Protein AF-M3ITR3-F1 (afdb_monomer_lite)

pLDDT: mean 82.78, std 12.12, range [47.22, 97.56]

Foldseek 3Di:
DAQEDEAQADDDDVPDACLVVVVVVLNHAEYHHHHYPPQECPSVLSNLNHQYYEHECHEDYDPVQSNLNHQEYHYAQYDDPLVLFPDQSRNQNHQYYAYHHDDDDAEEDAEGHYHLNHAYYHDADRYEYAEYDDHLNHQEYAAHNYEYHPPYEDPDRPNHPYYHHYNYDDPDHPPPDDDD

Secondary structure (DSSP, 8-state):
---EEEEEEEPPPTT--SHHHHTT-TT--EEEEEEE----GGGGGG-TT--EEEEES----TTGGG-TT-SEEEEESPPP-GGGGS-TTSSTT--EEEEE-SSSPPEEEEEE---TT--EEEEEEEEEEEEE---TT-SEEEEEEEEE-TT------TT--EEEEES-EES---S-----

Radius of gyration: 17.14 Å; chains: 1; bounding box: 38×38×47 Å

Structure (mmCIF, N/CA/C/O backbone):
data_AF-M3ITR3-F1
#
_entry.id   AF-M3ITR3-F1
#
loop_
_atom_site.group_PDB
_atom_site.id
_atom_site.type_symbol
_atom_site.label_atom_id
_atom_site.label_alt_id
_atom_site.label_comp_id
_atom_site.label_asym_id
_atom_site.label_entity_id
_atom_site.label_seq_id
_atom_site.pdbx_PDB_ins_code
_atom_site.Cartn_x
_atom_site.Cartn_y
_atom_site.Cartn_z
_atom_site.occupancy
_atom_site.B_iso_or_equiv
_atom_site.auth_seq_id
_atom_site.auth_comp_id
_atom_site.auth_asym_id
_atom_site.auth_atom_id
_atom_site.pdbx_PDB_model_num
ATOM 1 N N . MET A 1 1 ? -20.583 -5.677 18.466 1.00 58.22 1 MET A N 1
ATOM 2 C CA . MET A 1 1 ? -19.139 -5.725 18.162 1.00 58.22 1 MET A CA 1
ATOM 3 C C . MET A 1 1 ? -18.971 -5.015 16.831 1.00 58.22 1 MET A C 1
ATOM 5 O O . MET A 1 1 ? -19.682 -5.375 15.904 1.00 58.22 1 MET A O 1
ATOM 9 N N . PHE A 1 2 ? -18.190 -3.937 16.773 1.00 61.31 2 PHE A N 1
ATOM 10 C CA . PHE A 1 2 ? -18.030 -3.150 15.546 1.00 61.31 2 PHE A CA 1
ATOM 11 C C . PHE A 1 2 ? -16.835 -3.698 14.767 1.00 61.31 2 PHE A C 1
ATOM 13 O O . PHE A 1 2 ? -15.700 -3.531 15.196 1.00 61.31 2 PHE A O 1
ATOM 20 N N . GLU A 1 3 ? -17.096 -4.399 13.665 1.00 79.31 3 GLU A N 1
ATOM 21 C CA . GLU A 1 3 ? -16.042 -4.926 12.782 1.00 79.31 3 GLU A CA 1
ATOM 22 C C . GLU A 1 3 ? -15.598 -3.893 11.740 1.00 79.31 3 GLU A C 1
ATOM 24 O O . GLU A 1 3 ? -14.450 -3.918 11.297 1.00 79.31 3 GLU A O 1
ATOM 29 N N . ASN A 1 4 ? -16.490 -2.962 11.392 1.00 85.31 4 ASN A N 1
ATOM 30 C CA . ASN A 1 4 ? -16.275 -1.928 10.388 1.00 85.31 4 ASN A CA 1
ATOM 31 C C . ASN A 1 4 ? -16.592 -0.552 10.980 1.00 85.31 4 ASN A C 1
ATOM 33 O O . ASN A 1 4 ? -17.577 -0.404 11.709 1.00 85.31 4 ASN A O 1
ATOM 37 N N . PHE A 1 5 ? -15.791 0.445 10.622 1.00 83.31 5 PHE A N 1
ATOM 38 C CA . PHE A 1 5 ? -16.006 1.840 10.980 1.00 83.31 5 PHE A CA 1
ATOM 39 C C . PHE A 1 5 ? -15.686 2.720 9.776 1.00 83.31 5 PHE A C 1
ATOM 41 O O . PHE A 1 5 ? -14.613 2.611 9.181 1.00 83.31 5 PHE A O 1
ATOM 48 N N . GLU A 1 6 ? -16.642 3.569 9.415 1.00 84.88 6 GLU A N 1
ATOM 49 C CA . GLU A 1 6 ? -16.550 4.482 8.284 1.00 84.88 6 GLU A CA 1
ATOM 50 C C . GLU A 1 6 ? -16.633 5.922 8.785 1.00 84.88 6 GLU A C 1
ATOM 52 O O . GLU A 1 6 ? -17.530 6.288 9.546 1.00 84.88 6 GLU A O 1
ATOM 57 N N . VAL A 1 7 ? -15.672 6.726 8.348 1.00 77.69 7 VAL A N 1
ATOM 58 C CA . VAL A 1 7 ? -15.507 8.135 8.676 1.00 77.69 7 VAL A CA 1
ATOM 59 C C . VAL A 1 7 ? -15.528 8.905 7.356 1.00 77.69 7 VAL A C 1
ATOM 61 O O . VAL A 1 7 ? -14.484 9.045 6.713 1.00 77.69 7 VAL A O 1
ATOM 64 N N . PRO A 1 8 ? -16.711 9.365 6.910 1.00 65.56 8 PRO A N 1
ATOM 65 C CA . PRO A 1 8 ? -16.860 9.916 5.571 1.00 65.56 8 PRO A CA 1
ATOM 66 C C . PRO A 1 8 ? -16.120 11.249 5.421 1.00 65.56 8 PRO A C 1
ATOM 68 O O . PRO A 1 8 ? -15.306 11.391 4.513 1.00 65.56 8 PRO A O 1
ATOM 71 N N . ILE A 1 9 ? -16.365 12.200 6.331 1.00 66.06 9 ILE A N 1
ATOM 72 C CA . ILE A 1 9 ? -15.731 13.524 6.368 1.00 66.06 9 ILE A CA 1
ATOM 73 C C . ILE A 1 9 ? -15.632 13.953 7.835 1.00 66.06 9 ILE A C 1
ATOM 75 O O . ILE A 1 9 ? -16.656 14.097 8.506 1.00 66.06 9 ILE A O 1
ATOM 79 N N . VAL A 1 10 ? -14.416 14.166 8.342 1.00 61.81 10 VAL A N 1
ATOM 80 C CA . VAL A 1 10 ? -14.192 14.788 9.658 1.00 61.81 10 VAL A CA 1
ATOM 81 C C . VAL A 1 10 ? -13.140 15.873 9.495 1.00 61.81 10 VAL A C 1
ATOM 83 O O . VAL A 1 10 ? -11.989 15.592 9.154 1.00 61.81 10 VAL A O 1
ATOM 86 N N . TYR A 1 11 ? -13.559 17.113 9.740 1.00 65.00 11 TYR A N 1
ATOM 87 C CA . TYR A 1 11 ? -12.671 18.263 9.841 1.00 65.00 11 TYR A CA 1
ATOM 88 C C . TYR A 1 11 ? -12.190 18.365 11.283 1.00 65.00 11 TYR A C 1
ATOM 90 O O . TYR A 1 11 ? -12.989 18.547 12.201 1.00 65.00 11 TYR A O 1
ATOM 98 N N . TYR A 1 12 ? -10.888 18.203 11.475 1.00 64.69 12 TYR A N 1
ATOM 99 C CA . TYR A 1 12 ? -10.261 18.314 12.784 1.00 64.69 12 TYR A CA 1
ATOM 100 C C . TYR A 1 12 ? -9.982 19.784 13.062 1.00 64.69 12 TYR A C 1
ATOM 102 O O . TYR A 1 12 ? -9.283 20.442 12.293 1.00 64.69 12 TYR A O 1
ATOM 110 N N . GLU A 1 13 ? -10.510 20.291 14.169 1.00 66.00 13 GLU A N 1
ATOM 111 C CA . GLU A 1 13 ? -9.984 21.509 14.778 1.00 66.00 13 GLU A CA 1
ATOM 112 C C . GLU A 1 13 ? -8.630 21.197 15.438 1.00 66.00 13 GLU A C 1
ATOM 114 O O . GLU A 1 13 ? -8.350 20.042 15.786 1.00 66.00 13 GLU A O 1
ATOM 119 N N . GLU A 1 14 ? -7.780 22.212 15.628 1.00 63.06 14 GLU A N 1
ATOM 120 C CA . GLU A 1 14 ? -6.563 22.053 16.430 1.00 63.06 14 GLU A CA 1
ATOM 121 C C . GLU A 1 14 ? -6.940 21.435 17.792 1.00 63.06 14 GLU A C 1
ATOM 123 O O . GLU A 1 14 ? -7.739 22.002 18.538 1.00 63.06 14 GLU A O 1
ATOM 128 N N . ASN A 1 15 ? -6.351 20.274 18.113 1.00 68.12 15 ASN A N 1
ATOM 129 C CA . ASN A 1 15 ? -6.548 19.459 19.329 1.00 68.12 15 ASN A CA 1
ATOM 130 C C . ASN A 1 15 ? -7.705 18.438 19.341 1.00 68.12 15 ASN A C 1
ATOM 132 O O . ASN A 1 15 ? -7.905 17.783 20.367 1.00 68.12 15 ASN A O 1
ATOM 136 N N . PHE A 1 16 ? -8.442 18.233 18.246 1.00 73.06 16 PHE A N 1
ATOM 137 C CA . PHE A 1 16 ? -9.386 17.110 18.169 1.00 73.06 16 PHE A CA 1
ATOM 138 C C . PHE A 1 16 ? -8.639 15.774 17.963 1.00 73.06 16 PHE A C 1
ATOM 140 O O . PHE A 1 16 ? -7.694 15.705 17.182 1.00 73.06 16 PHE A O 1
ATOM 147 N N . THR A 1 17 ? -9.059 14.709 18.656 1.00 77.81 17 THR A N 1
ATOM 148 C CA . THR A 1 17 ? -8.502 13.346 18.531 1.00 77.81 17 THR A CA 1
ATOM 149 C C . THR A 1 17 ? -9.627 12.316 18.464 1.00 77.81 17 THR A C 1
ATOM 151 O O . THR A 1 17 ? -10.637 12.437 19.164 1.00 77.81 17 THR A O 1
ATOM 154 N N . LEU A 1 18 ? -9.454 11.281 17.639 1.00 79.88 18 LEU A N 1
ATOM 155 C CA . LEU A 1 18 ? -10.359 10.125 17.604 1.00 79.88 18 LEU A CA 1
ATOM 156 C C . LEU A 1 18 ? -9.945 8.995 18.545 1.00 79.88 18 LEU A C 1
ATOM 158 O O . LEU A 1 18 ? -10.682 8.016 18.669 1.00 79.88 18 LEU A O 1
ATOM 162 N N . GLU A 1 19 ? -8.819 9.114 19.245 1.00 84.62 19 GLU A N 1
ATOM 163 C CA . GLU A 1 19 ? -8.341 8.073 20.157 1.00 84.62 19 GLU A CA 1
ATOM 164 C C . GLU A 1 19 ? -9.430 7.612 21.160 1.00 84.62 19 GLU A C 1
ATOM 166 O O . GLU A 1 19 ? -9.638 6.401 21.294 1.00 84.62 19 GLU A O 1
ATOM 171 N N . PRO A 1 20 ? -10.223 8.502 21.807 1.00 85.69 20 PRO A N 1
ATOM 172 C CA . PRO A 1 20 ? -11.290 8.075 22.718 1.00 85.69 20 PRO A CA 1
ATOM 173 C C . PRO A 1 20 ? -12.420 7.293 22.034 1.00 85.69 20 PRO A C 1
ATOM 175 O O . PRO A 1 20 ? -13.070 6.464 22.675 1.00 85.69 20 PRO A O 1
ATOM 178 N N . VAL A 1 21 ? -12.670 7.547 20.746 1.00 84.19 21 VAL A N 1
ATOM 179 C CA . VAL A 1 21 ? -13.647 6.801 19.939 1.00 84.19 21 VAL A CA 1
ATOM 180 C C . VAL A 1 21 ? -13.097 5.409 19.641 1.00 84.19 21 VAL A C 1
ATOM 182 O O . VAL A 1 21 ? -13.773 4.410 19.884 1.00 84.19 21 VAL A O 1
ATOM 185 N N . PHE A 1 22 ? -11.840 5.320 19.209 1.00 86.50 22 PHE A N 1
ATOM 186 C CA . PHE A 1 22 ? -11.193 4.048 18.890 1.00 86.50 22 PHE A CA 1
ATOM 187 C C . PHE A 1 22 ? -10.997 3.143 20.106 1.00 86.50 22 PHE A C 1
ATOM 189 O O . PHE A 1 22 ? -11.164 1.928 19.998 1.00 86.50 22 PHE A O 1
ATOM 196 N N . ARG A 1 23 ? -10.770 3.708 21.299 1.00 88.06 23 ARG A N 1
ATOM 197 C CA . ARG A 1 23 ? -10.736 2.940 22.559 1.00 88.06 23 ARG A CA 1
ATOM 198 C C . ARG A 1 23 ? -12.046 2.209 22.866 1.00 88.06 23 ARG A C 1
ATOM 200 O O . ARG A 1 23 ? -12.026 1.206 23.575 1.00 88.06 23 ARG A O 1
ATOM 207 N N . GLN A 1 24 ? -13.174 2.675 22.330 1.00 88.81 24 GLN A N 1
ATOM 208 C CA . GLN A 1 24 ? -14.476 2.016 22.477 1.00 88.81 24 GLN A CA 1
ATOM 209 C C . GLN A 1 24 ? -14.705 0.913 21.428 1.00 88.81 24 GLN A C 1
ATOM 211 O O . GLN A 1 24 ? -15.673 0.158 21.526 1.00 88.81 24 GLN A O 1
ATOM 216 N N . MET A 1 25 ? -13.809 0.784 20.443 1.00 89.50 25 MET A N 1
ATOM 217 C CA . MET A 1 25 ? -13.877 -0.195 19.353 1.00 89.50 25 MET A CA 1
ATOM 218 C C . MET A 1 25 ? -12.586 -1.034 19.261 1.00 89.50 25 MET A C 1
ATOM 220 O O . MET A 1 25 ? -11.989 -1.129 18.190 1.00 89.50 25 MET A O 1
ATOM 224 N N . PRO A 1 26 ? -12.146 -1.701 20.347 1.00 86.88 26 PRO A N 1
ATOM 225 C CA . PRO A 1 26 ? -10.856 -2.405 20.383 1.00 86.88 26 PRO A CA 1
ATOM 226 C C . PRO A 1 26 ? -10.763 -3.606 19.426 1.00 86.88 26 PRO A C 1
ATOM 228 O O . PRO A 1 26 ? -9.678 -4.129 19.197 1.00 86.88 26 PRO A O 1
ATOM 231 N N . TYR A 1 27 ? -11.893 -4.054 18.873 1.00 90.00 27 TYR A N 1
ATOM 232 C CA . TYR A 1 27 ? -11.985 -5.169 17.925 1.00 90.00 27 TYR A CA 1
ATOM 233 C C . TYR A 1 27 ? -12.221 -4.718 16.480 1.00 90.00 27 TYR A C 1
ATOM 235 O O . TYR A 1 27 ? -12.635 -5.526 15.650 1.00 90.00 27 TYR A O 1
ATOM 243 N N . LEU A 1 28 ? -12.007 -3.434 16.182 1.00 92.19 28 LEU A N 1
ATOM 244 C CA . LEU A 1 28 ? -12.197 -2.902 14.842 1.00 92.19 28 LEU A CA 1
ATOM 245 C C . LEU A 1 28 ? -11.224 -3.564 13.857 1.00 92.19 28 LEU A C 1
ATOM 247 O O . LEU A 1 28 ? -10.013 -3.536 14.062 1.00 92.19 28 LEU A O 1
ATOM 251 N N . GLN A 1 29 ? -11.762 -4.137 12.780 1.00 94.38 29 GLN A N 1
ATOM 252 C CA . GLN A 1 29 ? -10.974 -4.833 11.759 1.00 94.38 29 GLN A CA 1
ATOM 253 C C . GLN A 1 29 ? -10.869 -4.047 10.457 1.00 94.38 29 GLN A C 1
ATOM 255 O O . GLN A 1 29 ? -9.899 -4.235 9.720 1.00 94.38 29 GLN A O 1
ATOM 260 N N . LYS A 1 30 ? -11.855 -3.193 10.159 1.00 94.56 30 LYS A N 1
ATOM 261 C CA . LYS A 1 30 ? -11.889 -2.390 8.936 1.00 94.56 30 LYS A CA 1
ATOM 262 C C . LYS A 1 30 ? -12.134 -0.924 9.242 1.00 94.56 30 LYS A C 1
ATOM 264 O O . LYS A 1 30 ? -13.138 -0.583 9.866 1.00 94.56 30 LYS A O 1
ATOM 269 N N . LEU A 1 31 ? -11.247 -0.075 8.740 1.00 91.38 31 LEU A N 1
ATOM 270 C CA . LEU A 1 31 ? -11.361 1.375 8.835 1.00 91.38 31 LEU A CA 1
ATOM 271 C C . LEU A 1 31 ? -11.450 1.986 7.437 1.00 91.38 31 LEU A C 1
ATOM 273 O O . LEU A 1 31 ? -10.594 1.737 6.594 1.00 91.38 31 LEU A O 1
ATOM 277 N N . LEU A 1 32 ? -12.473 2.800 7.204 1.00 91.00 32 LEU A N 1
ATOM 278 C CA . LEU A 1 32 ? -12.637 3.587 5.987 1.00 91.00 32 LEU A CA 1
ATOM 279 C C . LEU A 1 32 ? -12.649 5.072 6.356 1.00 91.00 32 LEU A C 1
ATOM 281 O O . LEU A 1 32 ? -13.585 5.529 6.999 1.00 91.00 32 LEU A O 1
ATOM 285 N N . ALA A 1 33 ? -11.620 5.816 5.963 1.00 87.00 33 ALA A N 1
ATOM 286 C CA . ALA A 1 33 ? -11.468 7.246 6.227 1.00 87.00 33 ALA A CA 1
ATOM 287 C C . ALA A 1 33 ? -11.282 8.002 4.900 1.00 87.00 33 ALA A C 1
ATOM 289 O O . ALA A 1 33 ? -10.162 8.152 4.410 1.00 87.00 33 ALA A O 1
ATOM 290 N N . THR A 1 34 ? -12.389 8.420 4.273 1.00 78.75 34 THR A N 1
ATOM 291 C CA . THR A 1 34 ? -12.406 8.872 2.865 1.00 78.75 34 THR A CA 1
ATOM 292 C C . THR A 1 34 ? -12.021 10.327 2.644 1.00 78.75 34 THR A C 1
ATOM 294 O O . THR A 1 34 ? -11.446 10.652 1.606 1.00 78.75 34 THR A O 1
ATOM 297 N N . GLU A 1 35 ? -12.284 11.196 3.618 1.00 68.88 35 GLU A N 1
ATOM 298 C CA . GLU A 1 35 ? -11.953 12.625 3.564 1.00 68.88 35 GLU A CA 1
ATOM 299 C C . GLU A 1 35 ? -11.656 13.155 4.970 1.00 68.88 35 GLU A C 1
ATOM 301 O O . GLU A 1 35 ? -12.336 14.025 5.516 1.00 68.88 35 GLU A O 1
ATOM 306 N N . THR A 1 36 ? -10.641 12.584 5.607 1.00 64.81 36 THR A N 1
ATOM 307 C CA . THR A 1 36 ? -10.263 12.988 6.958 1.00 64.81 36 THR A CA 1
ATOM 308 C C . THR A 1 36 ? -9.057 13.904 6.915 1.00 64.81 36 THR A C 1
ATOM 310 O O . THR A 1 36 ? -8.027 13.535 6.360 1.00 64.81 36 THR A O 1
ATOM 313 N N . THR A 1 37 ? -9.127 15.064 7.567 1.00 62.66 37 THR A N 1
ATOM 314 C CA . THR A 1 37 ? -7.927 15.872 7.836 1.00 62.66 37 THR A CA 1
ATOM 315 C C . THR A 1 37 ? -7.191 15.351 9.068 1.00 62.66 37 THR A C 1
ATOM 317 O O . THR A 1 37 ? -6.707 16.162 9.849 1.00 62.66 37 THR A O 1
ATOM 320 N N . ILE A 1 38 ? -7.155 14.029 9.292 1.00 64.94 38 ILE A N 1
ATOM 321 C CA . ILE A 1 38 ? -6.336 13.435 10.355 1.00 64.94 38 ILE A CA 1
ATOM 322 C C . ILE A 1 38 ? -4.893 13.767 9.981 1.00 64.94 38 ILE A C 1
ATOM 324 O O . ILE A 1 38 ? -4.373 13.191 9.022 1.00 64.94 38 ILE A O 1
ATOM 328 N N . PRO A 1 39 ? -4.238 14.708 10.679 1.00 58.88 39 PRO A N 1
ATOM 329 C CA . PRO A 1 39 ? -2.908 15.118 10.264 1.00 58.88 39 PRO A CA 1
ATOM 330 C C . PRO A 1 39 ? -1.896 14.000 10.538 1.00 58.88 39 PRO A C 1
ATOM 332 O O . PRO A 1 39 ? -0.866 13.945 9.872 1.00 58.88 39 PRO A O 1
ATOM 335 N N . ASN A 1 40 ? -2.201 13.109 11.495 1.00 65.94 40 ASN A N 1
ATOM 336 C CA . ASN A 1 40 ? -1.292 12.098 12.016 1.00 65.94 40 ASN A CA 1
ATOM 337 C C . ASN A 1 40 ? -2.039 10.826 12.463 1.00 65.94 40 ASN A C 1
ATOM 339 O O . ASN A 1 40 ? -3.032 10.892 13.187 1.00 65.94 40 ASN A O 1
ATOM 343 N N . LEU A 1 41 ? -1.503 9.663 12.089 1.00 70.25 41 LEU A N 1
ATOM 344 C CA . LEU A 1 41 ? -1.963 8.333 12.505 1.00 70.25 41 LEU A CA 1
ATOM 345 C C . LEU A 1 41 ? -1.793 7.987 13.989 1.00 70.25 41 LEU A C 1
ATOM 347 O O . LEU A 1 41 ? -2.187 6.892 14.394 1.00 70.25 41 LEU A O 1
ATOM 351 N N . LYS A 1 42 ? -1.236 8.876 14.812 1.00 75.25 42 LYS A N 1
ATOM 352 C CA . LYS A 1 42 ? -1.037 8.648 16.249 1.00 75.25 42 LYS A CA 1
ATOM 353 C C . LYS A 1 42 ? -2.292 8.128 16.965 1.00 75.25 42 LYS A C 1
ATOM 355 O O . LYS A 1 42 ? -2.191 7.200 17.762 1.00 75.25 42 LYS A O 1
ATOM 360 N N . ASP A 1 43 ? -3.468 8.648 16.619 1.00 74.88 43 ASP A N 1
ATOM 361 C CA . ASP A 1 43 ? -4.750 8.226 17.203 1.00 74.88 43 ASP A CA 1
ATOM 362 C C . ASP A 1 43 ? -5.123 6.768 16.885 1.00 74.88 43 ASP A C 1
ATOM 364 O O . ASP A 1 43 ? -5.890 6.145 17.622 1.00 74.88 43 ASP A O 1
ATOM 368 N N . LEU A 1 44 ? -4.598 6.212 15.787 1.00 77.94 44 LEU A N 1
ATOM 369 C CA . LEU A 1 44 ? -4.923 4.861 15.331 1.00 77.94 44 LEU A CA 1
ATOM 370 C C . LEU A 1 44 ? -4.108 3.776 16.049 1.00 77.94 44 LEU A C 1
ATOM 372 O O . LEU A 1 44 ? -4.464 2.606 15.938 1.00 77.94 44 LEU A O 1
ATOM 376 N N . GLN A 1 45 ? -3.068 4.130 16.819 1.00 81.06 45 GLN A N 1
ATOM 377 C CA . GLN A 1 45 ? -2.152 3.174 17.477 1.00 81.06 45 GLN A CA 1
ATOM 378 C C . GLN A 1 45 ? -2.867 2.138 18.364 1.00 81.06 45 GLN A C 1
ATOM 380 O O . GLN A 1 45 ? -2.355 1.053 18.625 1.00 81.06 45 GLN A O 1
ATOM 385 N N . VAL A 1 46 ? -4.082 2.445 18.822 1.00 83.19 46 VAL A N 1
ATOM 386 C CA . VAL A 1 46 ? -4.904 1.530 19.627 1.00 83.19 46 VAL A CA 1
ATOM 387 C C . VAL A 1 46 ? -5.587 0.421 18.805 1.00 83.19 46 VAL A C 1
ATOM 389 O O . VAL A 1 46 ? -6.108 -0.531 19.384 1.00 83.19 46 VAL A O 1
ATOM 392 N N . LEU A 1 47 ? -5.590 0.511 17.471 1.00 86.75 47 LEU A N 1
ATOM 393 C CA . LEU A 1 47 ? -6.324 -0.363 16.547 1.00 86.75 47 LEU A CA 1
ATOM 394 C C . LEU A 1 47 ? -5.465 -1.520 15.995 1.00 86.75 47 LEU A C 1
ATOM 396 O O . LEU A 1 47 ? -5.376 -1.746 14.790 1.00 86.75 47 LEU A O 1
ATOM 400 N N . ILE A 1 48 ? -4.839 -2.293 16.880 1.00 86.56 48 ILE A N 1
ATOM 401 C CA . ILE A 1 48 ? -3.870 -3.351 16.517 1.00 86.56 48 ILE A CA 1
ATOM 402 C C . ILE A 1 48 ? -4.460 -4.540 15.725 1.00 86.56 48 ILE A C 1
ATOM 404 O O . ILE A 1 48 ? -3.722 -5.349 15.162 1.00 86.56 48 ILE A O 1
ATOM 408 N N . LEU A 1 49 ? -5.790 -4.671 15.690 1.00 91.88 49 LEU A N 1
ATOM 409 C CA . LEU A 1 49 ? -6.507 -5.743 14.988 1.00 91.88 49 LEU A CA 1
ATOM 410 C C . LEU A 1 49 ? -6.963 -5.349 13.576 1.00 91.88 49 LEU A C 1
ATOM 412 O O . LEU A 1 49 ? -7.661 -6.132 12.927 1.00 91.88 49 LEU A O 1
ATOM 416 N N . LEU A 1 50 ? -6.580 -4.162 13.090 1.00 92.94 50 LEU A N 1
ATOM 417 C CA . LEU A 1 50 ? -6.900 -3.748 11.729 1.00 92.94 50 LEU A CA 1
ATOM 418 C C . LEU A 1 50 ? -6.332 -4.743 10.722 1.00 92.94 50 LEU A C 1
ATOM 420 O O . LEU A 1 50 ? -5.131 -4.997 10.664 1.00 92.94 50 LEU A O 1
ATOM 424 N N . THR A 1 51 ? -7.232 -5.272 9.903 1.00 95.75 51 THR A N 1
ATOM 425 C CA . THR A 1 51 ? -6.888 -6.090 8.745 1.00 95.75 51 THR A CA 1
ATOM 426 C C . THR A 1 51 ? -6.988 -5.244 7.491 1.00 95.75 51 THR A C 1
ATOM 428 O O . THR A 1 51 ? -6.082 -5.268 6.671 1.00 95.75 51 THR A O 1
ATOM 431 N N . TRP A 1 52 ? -8.030 -4.424 7.360 1.00 95.88 52 TRP A N 1
ATOM 432 C CA . TRP A 1 52 ? -8.278 -3.597 6.186 1.00 95.88 52 TRP A CA 1
ATOM 433 C C . TRP A 1 52 ? -8.292 -2.114 6.546 1.00 95.88 52 TRP A C 1
ATOM 435 O O . TRP A 1 52 ? -8.938 -1.722 7.521 1.00 95.88 52 TRP A O 1
ATOM 445 N N . SER A 1 53 ? -7.657 -1.278 5.730 1.00 93.69 53 SER A N 1
ATOM 446 C CA . SER A 1 53 ? -7.754 0.170 5.895 1.00 93.69 53 SER A CA 1
ATOM 447 C C . SER A 1 53 ? -7.789 0.904 4.561 1.00 93.69 53 SER A C 1
ATOM 449 O O . SER A 1 53 ? -7.039 0.576 3.641 1.00 93.69 53 SER A O 1
ATOM 451 N N . PHE A 1 54 ? -8.640 1.921 4.484 1.00 93.25 54 PHE A N 1
ATOM 452 C CA . PHE A 1 54 ? -8.591 2.973 3.480 1.00 93.25 54 PHE A CA 1
ATOM 453 C C . PHE A 1 54 ? -8.395 4.298 4.197 1.00 93.25 54 PHE A C 1
ATOM 455 O O . PHE A 1 54 ? -9.199 4.659 5.060 1.00 93.25 54 PHE A O 1
ATOM 462 N N . LEU A 1 55 ? -7.353 5.027 3.819 1.00 90.62 55 LEU A N 1
ATOM 463 C CA . LEU A 1 55 ? -7.002 6.313 4.403 1.00 90.62 55 LEU A CA 1
ATOM 464 C C . LEU A 1 55 ? -6.845 7.351 3.303 1.00 90.62 55 LEU A C 1
ATOM 466 O O . LEU A 1 55 ? -6.267 7.067 2.254 1.00 90.62 55 LEU A O 1
ATOM 470 N N . SER A 1 56 ? -7.316 8.561 3.573 1.00 89.12 56 SER A N 1
ATOM 471 C CA . SER A 1 56 ? -7.247 9.674 2.639 1.00 89.12 56 SER A CA 1
ATOM 472 C C . SER A 1 56 ? -6.638 10.910 3.282 1.00 89.12 56 SER A C 1
ATOM 474 O O . SER A 1 56 ? -6.923 11.202 4.445 1.00 89.12 56 SER A O 1
ATOM 476 N N . ARG A 1 57 ? -5.828 11.649 2.514 1.00 85.31 57 ARG A N 1
ATOM 477 C CA . ARG A 1 57 ? -5.257 12.962 2.876 1.00 85.31 57 ARG A CA 1
ATOM 478 C C . ARG A 1 57 ? -4.346 12.968 4.110 1.00 85.31 57 ARG A C 1
ATOM 480 O O . ARG A 1 57 ? -4.017 14.041 4.613 1.00 85.31 57 ARG A O 1
ATOM 487 N N . ILE A 1 58 ? -3.870 11.804 4.551 1.00 84.75 58 ILE A N 1
ATOM 488 C CA . ILE A 1 58 ? -2.935 11.689 5.677 1.00 84.75 58 ILE A CA 1
ATOM 489 C C . ILE A 1 58 ? -1.589 12.305 5.296 1.00 84.75 58 ILE A C 1
ATOM 491 O O . ILE A 1 58 ? -1.038 12.010 4.236 1.00 84.75 58 ILE A O 1
ATOM 495 N N . THR A 1 59 ? -1.067 13.188 6.144 1.00 83.69 59 THR A N 1
ATOM 496 C CA . THR A 1 59 ? 0.182 13.920 5.886 1.00 83.69 59 THR A CA 1
ATOM 497 C C . THR A 1 59 ? 1.394 13.360 6.606 1.00 83.69 59 THR A C 1
ATOM 499 O O . THR A 1 59 ? 2.480 13.786 6.253 1.00 83.69 59 THR A O 1
ATOM 502 N N . THR A 1 60 ? 1.217 12.491 7.607 1.00 80.88 60 THR A N 1
ATOM 503 C CA . THR A 1 60 ? 2.310 11.817 8.318 1.00 80.88 60 THR A CA 1
ATOM 504 C C . THR A 1 60 ? 1.891 10.422 8.790 1.00 80.88 60 THR A C 1
ATOM 506 O O . THR A 1 60 ? 0.746 10.190 9.195 1.00 80.88 60 THR A O 1
ATOM 509 N N . PHE A 1 61 ? 2.837 9.483 8.766 1.00 82.12 61 PHE A N 1
ATOM 510 C CA . PHE A 1 61 ? 2.628 8.080 9.132 1.00 82.12 61 PHE A CA 1
ATOM 511 C C . PHE A 1 61 ? 3.469 7.686 10.351 1.00 82.12 61 PHE A C 1
ATOM 513 O O . PHE A 1 61 ? 4.467 6.984 10.230 1.00 82.12 61 PHE A O 1
ATOM 520 N N . GLU A 1 62 ? 3.058 8.087 11.555 1.00 81.50 62 GLU A N 1
ATOM 521 C CA . GLU A 1 62 ? 3.714 7.589 12.770 1.00 81.50 62 GLU A CA 1
ATOM 522 C C . GLU A 1 62 ? 3.336 6.128 13.047 1.00 81.50 62 GLU A C 1
ATOM 524 O O . GLU A 1 62 ? 2.163 5.796 13.237 1.00 81.50 62 GLU A O 1
ATOM 529 N N . ASN A 1 63 ? 4.346 5.256 13.127 1.00 82.56 63 ASN A N 1
ATOM 530 C CA . ASN A 1 63 ? 4.207 3.844 13.498 1.00 82.56 63 ASN A CA 1
ATOM 531 C C . ASN A 1 63 ? 3.235 3.047 12.607 1.00 82.56 63 ASN A C 1
ATOM 533 O O . ASN A 1 63 ? 2.578 2.124 13.086 1.00 82.56 63 ASN A O 1
ATOM 537 N N . LEU A 1 64 ? 3.116 3.360 11.311 1.00 89.00 64 LEU A N 1
ATOM 538 C CA . LEU A 1 64 ? 2.255 2.583 10.402 1.00 89.00 64 LEU A CA 1
ATOM 539 C C . LEU A 1 64 ? 2.635 1.086 10.394 1.00 89.00 64 LEU A C 1
ATOM 541 O O . LEU A 1 64 ? 1.767 0.224 10.296 1.00 89.00 64 LEU A O 1
ATOM 545 N N . THR A 1 65 ? 3.916 0.767 10.570 1.00 89.38 65 THR A N 1
ATOM 546 C CA . THR A 1 65 ? 4.442 -0.606 10.572 1.00 89.38 65 THR A CA 1
ATOM 547 C C . THR A 1 65 ? 3.940 -1.477 11.732 1.00 89.38 65 THR A C 1
ATOM 549 O O . THR A 1 65 ? 4.076 -2.695 11.663 1.00 89.38 65 THR A O 1
ATOM 552 N N . GLN A 1 66 ? 3.303 -0.897 12.760 1.00 89.38 66 GLN A N 1
ATOM 553 C CA . GLN A 1 66 ? 2.748 -1.642 13.900 1.00 89.38 66 GLN A CA 1
ATOM 554 C C . GLN A 1 66 ? 1.572 -2.561 13.522 1.00 89.38 66 GLN A C 1
ATOM 556 O O . GLN A 1 66 ? 1.242 -3.486 14.263 1.00 89.38 66 GLN A O 1
ATOM 561 N N . TYR A 1 67 ? 0.889 -2.292 12.402 1.00 91.38 67 TYR A N 1
ATOM 562 C CA . TYR A 1 67 ? -0.310 -3.035 12.015 1.00 91.38 67 TYR A CA 1
ATOM 563 C C . TYR A 1 67 ? 0.051 -4.313 11.253 1.00 91.38 67 TYR A C 1
ATOM 565 O O . TYR A 1 67 ? -0.217 -4.461 10.060 1.00 91.38 67 TYR A O 1
ATOM 573 N N . GLU A 1 68 ? 0.651 -5.269 11.955 1.00 92.44 68 GLU A N 1
ATOM 574 C CA . GLU A 1 68 ? 1.119 -6.532 11.370 1.00 92.44 68 GLU A CA 1
ATOM 575 C C . GLU A 1 68 ? -0.012 -7.387 10.771 1.00 92.44 68 GLU A C 1
ATOM 577 O O . GLU A 1 68 ? 0.218 -8.208 9.879 1.00 92.44 68 GLU A O 1
ATOM 582 N N . ASN A 1 69 ? -1.246 -7.184 11.243 1.00 93.94 69 ASN A N 1
ATOM 583 C CA . ASN A 1 69 ? -2.446 -7.868 10.762 1.00 93.94 69 ASN A CA 1
ATOM 584 C C . ASN A 1 69 ? -3.010 -7.276 9.463 1.00 93.94 69 ASN A C 1
ATOM 586 O O . ASN A 1 69 ? -3.929 -7.872 8.894 1.00 93.94 69 ASN A O 1
ATOM 590 N N . LEU A 1 70 ? -2.482 -6.140 8.978 1.00 94.69 70 LEU A N 1
ATOM 591 C CA . LEU A 1 70 ? -2.969 -5.538 7.742 1.00 94.69 70 LEU A CA 1
ATOM 592 C C . LEU A 1 70 ? -2.760 -6.491 6.572 1.00 94.69 70 LEU A C 1
ATOM 594 O O . LEU A 1 70 ? -1.642 -6.859 6.217 1.00 94.69 70 LEU A O 1
ATOM 598 N N . TRP A 1 71 ? -3.874 -6.843 5.947 1.00 96.56 71 TRP A N 1
ATOM 599 C CA . TRP A 1 71 ? -3.915 -7.628 4.727 1.00 96.56 71 TRP A CA 1
ATOM 600 C C . TRP A 1 71 ? -4.038 -6.715 3.492 1.00 96.56 71 TRP A C 1
ATOM 602 O O . TRP A 1 71 ? -3.597 -7.067 2.405 1.00 96.56 71 TRP A O 1
ATOM 612 N N . SER A 1 72 ? -4.585 -5.508 3.654 1.00 97.31 72 SER A N 1
ATOM 613 C CA . SER A 1 72 ? -4.968 -4.605 2.572 1.00 97.31 72 SER A CA 1
ATOM 614 C C . SER A 1 72 ? -4.955 -3.173 3.075 1.00 97.31 72 SER A C 1
ATOM 616 O O . SER A 1 72 ? -5.690 -2.837 4.008 1.00 97.31 72 SER A O 1
ATOM 618 N N . LEU A 1 73 ? -4.177 -2.334 2.403 1.00 96.25 73 LEU A N 1
ATOM 619 C CA . LEU A 1 73 ? -4.068 -0.912 2.699 1.00 96.25 73 LEU A CA 1
ATOM 620 C C . LEU A 1 73 ? -4.258 -0.102 1.413 1.00 96.25 73 LEU A C 1
ATOM 622 O O . LEU A 1 73 ? -3.524 -0.293 0.445 1.00 96.25 73 LEU A O 1
ATOM 626 N N . LEU A 1 74 ? -5.258 0.780 1.419 1.00 96.50 74 LEU A N 1
ATOM 627 C CA . LEU A 1 74 ? -5.493 1.791 0.391 1.00 96.50 74 LEU A CA 1
ATOM 628 C C . LEU A 1 74 ? -5.133 3.167 0.950 1.00 96.50 74 LEU A C 1
ATOM 630 O O . LEU A 1 74 ? -5.654 3.571 1.990 1.00 96.50 74 LEU A O 1
ATOM 634 N N . LEU A 1 75 ? -4.288 3.898 0.234 1.00 94.75 75 LEU A N 1
ATOM 635 C CA . LEU A 1 75 ? -3.909 5.270 0.547 1.00 94.75 75 LEU A CA 1
ATOM 636 C C . LEU A 1 75 ? -4.302 6.185 -0.618 1.00 94.75 75 LEU A C 1
ATOM 638 O O . LEU A 1 75 ? -3.858 5.964 -1.742 1.00 94.75 75 LEU A O 1
ATOM 642 N N . SER A 1 76 ? -5.112 7.208 -0.347 1.00 93.25 76 SER A N 1
ATOM 643 C CA . SER A 1 76 ? -5.576 8.188 -1.33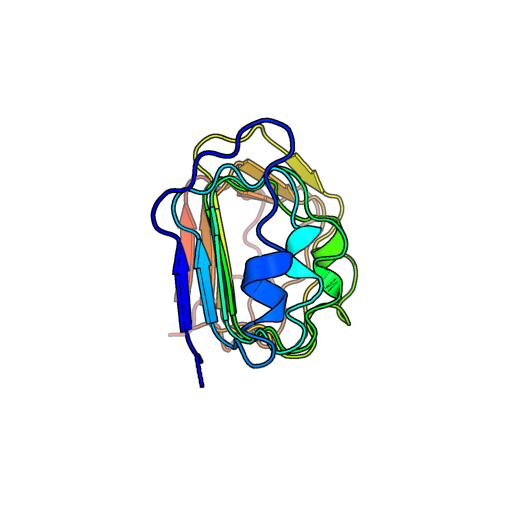7 1.00 93.25 76 SER A CA 1
ATOM 644 C C . SER A 1 76 ? -5.117 9.601 -0.969 1.00 93.25 76 SER A C 1
ATOM 646 O O . SER A 1 76 ? -5.425 10.089 0.110 1.00 93.25 76 SER A O 1
ATOM 648 N N . ASP A 1 77 ? -4.387 10.293 -1.841 1.00 91.31 77 ASP A N 1
ATOM 649 C CA . ASP A 1 77 ? -3.837 11.640 -1.599 1.00 91.31 77 ASP A CA 1
ATOM 650 C C . ASP A 1 77 ? -3.053 11.767 -0.267 1.00 91.31 77 ASP A C 1
ATOM 652 O O . ASP A 1 77 ? -2.941 12.843 0.342 1.00 91.31 77 ASP A O 1
ATOM 656 N N . CYS A 1 78 ? -2.510 10.651 0.215 1.00 90.12 78 CYS A N 1
ATOM 657 C CA . CYS A 1 78 ? -1.668 10.581 1.403 1.00 90.12 78 CYS A CA 1
ATOM 658 C C . CYS A 1 78 ? -0.211 10.903 1.055 1.00 90.12 78 CYS A C 1
ATOM 660 O O . CYS A 1 78 ? 0.194 10.809 -0.099 1.00 90.12 78 CYS A O 1
ATOM 662 N N . GLU A 1 79 ? 0.601 11.238 2.055 1.00 90.88 79 GLU A N 1
ATOM 663 C CA . GLU A 1 79 ? 2.049 11.067 1.924 1.00 90.88 79 GLU A CA 1
ATOM 664 C C . GLU A 1 79 ? 2.370 9.589 1.627 1.00 90.88 79 GLU A C 1
ATOM 666 O O . GLU A 1 79 ? 1.700 8.681 2.122 1.00 90.88 79 GLU A O 1
ATOM 671 N N . PHE A 1 80 ? 3.369 9.320 0.789 1.00 93.19 80 PHE A N 1
ATOM 672 C CA . PHE A 1 80 ? 3.804 7.947 0.554 1.00 93.19 80 PHE A CA 1
ATOM 673 C C . PHE A 1 80 ? 4.694 7.480 1.720 1.00 93.19 80 PHE A C 1
ATOM 675 O O . PHE A 1 80 ? 5.721 8.112 1.980 1.00 93.19 80 PHE A O 1
ATOM 682 N N . PRO A 1 81 ? 4.369 6.375 2.415 1.00 92.00 81 PRO A N 1
ATOM 683 C CA . PRO A 1 81 ? 5.104 5.947 3.603 1.00 92.00 81 PRO A CA 1
ATOM 684 C C . PRO A 1 81 ? 6.377 5.176 3.219 1.00 92.00 81 PRO A C 1
ATOM 686 O O . PRO A 1 81 ? 6.438 3.958 3.378 1.00 92.00 81 PRO A O 1
ATOM 689 N N . VAL A 1 82 ? 7.395 5.879 2.705 1.00 90.94 82 VAL A N 1
ATOM 690 C CA . VAL A 1 82 ? 8.656 5.286 2.205 1.00 90.94 82 VAL A CA 1
ATOM 691 C C . VAL A 1 82 ? 9.254 4.294 3.207 1.00 90.94 82 VAL A C 1
ATOM 693 O O . VAL A 1 82 ? 9.615 3.182 2.834 1.00 90.94 82 VAL A O 1
ATOM 696 N N . GLU A 1 83 ? 9.303 4.669 4.483 1.00 89.38 83 GLU A N 1
ATOM 697 C CA . GLU A 1 83 ? 9.890 3.884 5.578 1.00 89.38 83 GLU A CA 1
ATOM 698 C C . GLU A 1 83 ? 9.226 2.509 5.749 1.00 89.38 83 GLU A C 1
ATOM 700 O O . GLU A 1 83 ? 9.895 1.521 6.048 1.00 89.38 83 GLU A O 1
ATOM 705 N N . ALA A 1 84 ? 7.918 2.411 5.493 1.00 90.94 84 ALA A N 1
ATOM 706 C CA . ALA A 1 84 ? 7.175 1.157 5.603 1.00 90.94 84 ALA A CA 1
ATOM 707 C C . ALA A 1 84 ? 7.491 0.166 4.466 1.00 90.94 84 ALA A C 1
ATOM 709 O O . ALA A 1 84 ? 7.095 -0.997 4.527 1.00 90.94 84 ALA A O 1
ATOM 710 N N . PHE A 1 85 ? 8.212 0.621 3.440 1.00 90.69 85 PHE A N 1
ATOM 711 C CA . PHE A 1 85 ? 8.622 -0.165 2.282 1.00 90.69 85 PHE A CA 1
ATOM 712 C C . PHE A 1 85 ? 10.147 -0.265 2.157 1.00 90.69 85 PHE A C 1
ATOM 714 O O . PHE A 1 85 ? 10.676 -0.407 1.060 1.00 90.69 85 PHE A O 1
ATOM 721 N N . GLN A 1 86 ? 10.869 -0.199 3.278 1.00 88.38 86 GLN A N 1
ATOM 722 C CA . GLN A 1 86 ? 12.320 -0.424 3.325 1.00 88.38 86 GLN A CA 1
ATOM 723 C C . GLN A 1 86 ? 12.709 -1.785 3.924 1.00 88.38 86 GLN A C 1
ATOM 725 O O . GLN A 1 86 ? 13.869 -2.182 3.840 1.00 88.38 86 GLN A O 1
ATOM 730 N N . ASP A 1 87 ? 11.756 -2.519 4.508 1.00 89.19 87 ASP A N 1
ATOM 731 C CA . ASP A 1 87 ? 11.975 -3.833 5.119 1.00 89.19 87 ASP A CA 1
ATOM 732 C C . ASP A 1 87 ? 10.865 -4.816 4.711 1.00 89.19 87 ASP A C 1
ATOM 734 O O . ASP A 1 87 ? 9.680 -4.563 4.934 1.00 89.19 87 ASP A O 1
ATOM 738 N N . ALA A 1 88 ? 11.253 -5.971 4.157 1.00 88.38 88 ALA A N 1
ATOM 739 C CA . ALA A 1 88 ? 10.349 -7.053 3.750 1.00 88.38 88 ALA A CA 1
ATOM 740 C C . ALA A 1 88 ? 9.582 -7.701 4.916 1.00 88.38 88 ALA A C 1
ATOM 742 O O . ALA A 1 88 ? 8.616 -8.430 4.679 1.00 88.38 88 ALA A O 1
ATOM 743 N N . SER A 1 89 ? 10.030 -7.498 6.157 1.00 90.94 89 SER A N 1
ATOM 744 C CA . SER A 1 89 ? 9.327 -7.949 7.358 1.00 90.94 89 SER A CA 1
ATOM 745 C C . SER A 1 89 ? 8.120 -7.069 7.699 1.00 90.94 89 SER A C 1
ATOM 747 O O . SER A 1 89 ? 7.211 -7.523 8.396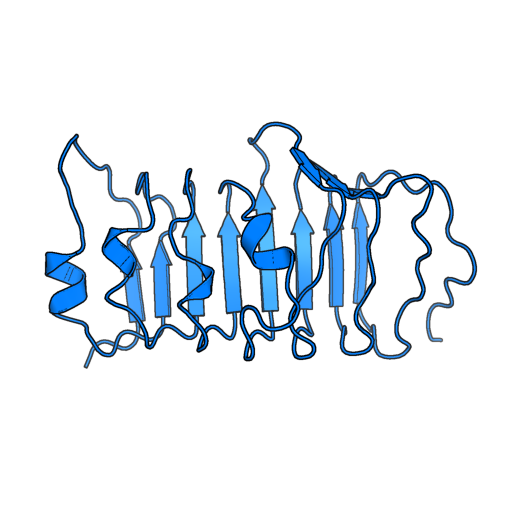 1.00 90.94 89 SER A O 1
ATOM 749 N N . THR A 1 90 ? 8.066 -5.850 7.150 1.00 90.81 90 THR A N 1
ATOM 750 C CA . THR A 1 90 ? 6.957 -4.918 7.354 1.00 90.81 90 THR A CA 1
ATOM 751 C C . THR A 1 90 ? 5.683 -5.435 6.684 1.00 90.81 90 THR A C 1
ATOM 753 O O . THR A 1 90 ? 5.697 -5.891 5.539 1.00 90.81 90 THR A O 1
ATOM 756 N N . PHE A 1 91 ? 4.565 -5.357 7.414 1.00 93.12 91 PHE A N 1
ATOM 757 C CA . PHE A 1 91 ? 3.256 -5.900 7.031 1.00 93.12 91 PHE A CA 1
ATOM 758 C C . PHE A 1 91 ? 3.312 -7.372 6.589 1.00 93.12 91 PHE A C 1
ATOM 760 O O . PHE A 1 91 ? 3.009 -7.708 5.436 1.00 93.12 91 PHE A O 1
ATOM 767 N N . PRO A 1 92 ? 3.661 -8.295 7.499 1.00 93.94 92 PRO A N 1
ATOM 768 C CA . PRO A 1 92 ? 3.892 -9.692 7.154 1.00 93.94 92 PRO A CA 1
ATOM 769 C C . PRO A 1 92 ? 2.681 -10.351 6.487 1.00 93.94 92 PRO A C 1
ATOM 771 O O . PRO A 1 92 ? 2.867 -11.260 5.686 1.00 93.94 92 PRO A O 1
ATOM 774 N N . ASN A 1 93 ? 1.458 -9.879 6.736 1.00 94.62 93 ASN A N 1
ATOM 775 C CA . ASN A 1 93 ? 0.227 -10.453 6.189 1.00 94.62 93 ASN A CA 1
ATOM 776 C C . ASN A 1 93 ? -0.348 -9.699 4.977 1.00 94.62 93 ASN A C 1
ATOM 778 O O . ASN A 1 93 ? -1.403 -10.086 4.470 1.00 94.62 93 ASN A O 1
ATOM 782 N N . MET A 1 94 ? 0.319 -8.647 4.492 1.00 96.00 94 MET A N 1
ATOM 783 C CA . MET A 1 94 ? -0.235 -7.805 3.433 1.00 96.00 94 MET A CA 1
ATOM 784 C C . MET A 1 94 ? -0.275 -8.532 2.091 1.00 96.00 94 MET A C 1
ATOM 786 O O . MET A 1 94 ? 0.753 -8.956 1.571 1.00 96.00 94 MET A O 1
ATOM 790 N N . PHE A 1 95 ? -1.479 -8.645 1.528 1.00 96.19 95 PHE A N 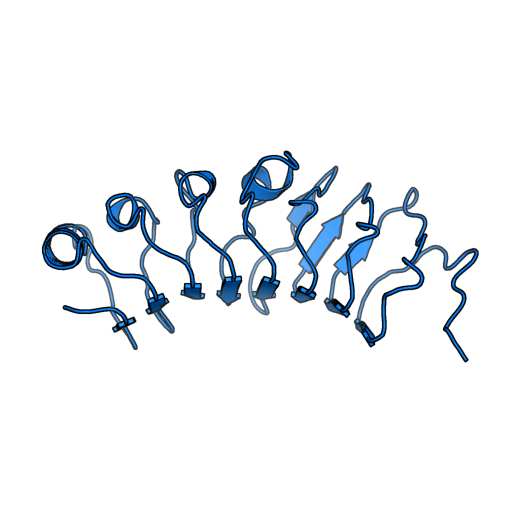1
ATOM 791 C CA . PHE A 1 95 ? -1.738 -9.201 0.200 1.00 96.19 95 PHE A CA 1
ATOM 792 C C . PHE A 1 95 ? -1.981 -8.111 -0.849 1.00 96.19 95 PHE A C 1
ATOM 794 O O . PHE A 1 95 ? -1.772 -8.363 -2.039 1.00 96.19 95 PHE A O 1
ATOM 801 N N . ARG A 1 96 ? -2.428 -6.919 -0.428 1.00 97.12 96 ARG A N 1
ATOM 802 C CA . ARG A 1 96 ? -2.761 -5.806 -1.320 1.00 97.12 96 ARG A CA 1
ATOM 803 C C . ARG A 1 96 ? -2.295 -4.464 -0.774 1.00 97.12 96 ARG A C 1
ATOM 805 O O . ARG A 1 96 ? -2.582 -4.122 0.370 1.00 97.12 96 ARG A O 1
ATOM 812 N N . PHE A 1 97 ? -1.652 -3.686 -1.631 1.00 97.12 97 PHE A N 1
ATOM 813 C CA . PHE A 1 97 ? -1.328 -2.298 -1.358 1.00 97.12 97 PHE A CA 1
ATOM 814 C C . PHE A 1 97 ? -1.651 -1.441 -2.571 1.00 97.12 97 PHE A C 1
ATOM 816 O O . PHE A 1 97 ? -1.176 -1.705 -3.678 1.00 97.12 97 PHE A O 1
ATOM 823 N N . ASP A 1 98 ? -2.424 -0.396 -2.321 1.00 97.56 98 ASP A N 1
ATOM 824 C CA . ASP A 1 98 ? -2.866 0.551 -3.325 1.00 97.56 98 ASP A CA 1
ATOM 825 C C . ASP A 1 98 ? -2.521 1.964 -2.838 1.00 97.56 98 ASP A C 1
ATOM 827 O O . ASP A 1 98 ? -2.952 2.395 -1.767 1.00 97.56 98 ASP A O 1
ATOM 831 N N . TYR A 1 99 ? -1.764 2.697 -3.642 1.00 96.56 99 TYR A N 1
ATOM 832 C CA . TYR A 1 99 ? -1.451 4.103 -3.436 1.00 96.56 99 TYR A CA 1
ATOM 833 C C . TYR A 1 99 ? -1.955 4.900 -4.634 1.00 96.56 99 TYR A C 1
ATOM 835 O O . TYR A 1 99 ? -1.594 4.604 -5.775 1.00 96.56 99 TYR A O 1
ATOM 843 N N . LEU A 1 100 ? -2.809 5.884 -4.369 1.00 95.31 100 LEU A N 1
ATOM 844 C CA . LEU A 1 100 ? -3.460 6.730 -5.359 1.00 95.31 100 LEU A CA 1
ATOM 845 C C . LEU A 1 100 ? -3.243 8.188 -4.973 1.00 95.31 100 LEU A C 1
ATOM 847 O O . LEU A 1 100 ? -3.828 8.670 -4.014 1.00 95.31 100 LEU A O 1
ATOM 851 N N . ASP A 1 101 ? -2.424 8.902 -5.723 1.00 92.06 101 ASP A N 1
ATOM 852 C CA . ASP A 1 101 ? -2.147 10.308 -5.488 1.00 92.06 101 ASP A CA 1
ATOM 853 C C . ASP A 1 101 ? -2.186 11.098 -6.798 1.00 92.06 101 ASP A C 1
ATOM 855 O O . ASP A 1 101 ? -1.525 10.754 -7.783 1.00 92.06 101 ASP A O 1
ATOM 859 N N . GLY A 1 102 ? -2.973 12.175 -6.802 1.00 83.69 102 GLY A N 1
ATOM 860 C CA . GLY A 1 102 ? -3.029 13.129 -7.911 1.00 83.69 102 GLY A CA 1
ATOM 861 C C . GLY A 1 102 ? -2.407 14.489 -7.598 1.00 83.69 102 GLY A C 1
ATOM 862 O O . GLY A 1 102 ? -2.215 15.303 -8.508 1.00 83.69 102 GLY A O 1
ATOM 863 N N . VAL A 1 103 ? -2.111 14.768 -6.327 1.00 84.31 103 VAL A N 1
ATOM 864 C CA . VAL A 1 103 ? -1.918 16.140 -5.837 1.00 84.31 103 VAL A CA 1
ATOM 865 C C . VAL A 1 103 ? -0.593 16.360 -5.124 1.00 84.31 103 VAL A C 1
ATOM 867 O O . VAL A 1 103 ? -0.146 17.509 -5.054 1.00 84.31 103 VAL A O 1
ATOM 870 N N . ARG A 1 104 ? 0.055 15.312 -4.603 1.00 85.69 104 ARG A N 1
ATOM 871 C CA . ARG A 1 104 ? 1.289 15.477 -3.836 1.00 85.69 104 ARG A CA 1
ATOM 872 C C . ARG A 1 104 ? 2.477 15.841 -4.739 1.00 85.69 104 ARG A C 1
ATOM 874 O O . ARG A 1 104 ? 2.451 15.632 -5.963 1.00 85.69 104 ARG A O 1
ATOM 881 N N . PRO A 1 105 ? 3.511 16.470 -4.148 1.00 87.88 105 PRO A N 1
ATOM 882 C CA . PRO A 1 105 ? 4.781 16.692 -4.821 1.00 87.88 105 PRO A CA 1
ATOM 883 C C . PRO A 1 105 ? 5.446 15.381 -5.233 1.00 87.88 105 PRO A C 1
ATOM 885 O O . PRO A 1 105 ? 5.138 14.314 -4.711 1.00 87.88 105 PRO A O 1
ATOM 888 N N . TRP A 1 106 ? 6.397 15.500 -6.154 1.00 90.06 106 TRP A N 1
ATOM 889 C CA . TRP A 1 106 ? 7.243 14.385 -6.550 1.00 90.06 106 TRP A CA 1
ATOM 890 C C . TRP A 1 106 ? 8.112 13.926 -5.375 1.00 90.06 106 TRP A C 1
ATOM 892 O O . TRP A 1 106 ? 8.691 14.766 -4.684 1.00 90.06 106 TRP A O 1
ATOM 902 N N . ILE A 1 107 ? 8.227 12.614 -5.179 1.00 91.44 107 ILE A N 1
ATOM 903 C CA . ILE A 1 107 ? 9.127 12.018 -4.184 1.00 91.44 107 ILE A CA 1
ATOM 904 C C . ILE A 1 107 ? 10.158 11.121 -4.865 1.00 91.44 107 ILE A C 1
ATOM 906 O O . ILE A 1 107 ? 9.876 10.534 -5.908 1.00 91.44 107 ILE A O 1
ATOM 910 N N . THR A 1 108 ? 11.324 10.974 -4.246 1.00 90.75 108 THR A N 1
ATOM 911 C CA . THR A 1 108 ? 12.374 10.056 -4.699 1.00 90.75 108 THR A CA 1
ATOM 912 C C . THR A 1 108 ? 12.712 9.089 -3.576 1.00 90.75 108 THR A C 1
ATOM 914 O O . THR A 1 108 ? 12.826 9.496 -2.419 1.00 90.75 108 THR A O 1
ATOM 917 N N . THR A 1 109 ? 12.859 7.811 -3.912 1.00 89.06 109 THR A N 1
ATOM 918 C CA . THR A 1 109 ? 13.276 6.765 -2.980 1.00 89.06 109 THR A CA 1
ATOM 919 C C . THR A 1 109 ? 14.305 5.843 -3.623 1.00 89.06 109 THR A C 1
ATOM 921 O O . THR A 1 109 ? 14.150 5.414 -4.768 1.00 89.06 109 THR A O 1
ATOM 924 N N . ASP A 1 110 ? 15.358 5.529 -2.870 1.00 85.94 110 ASP A N 1
ATOM 925 C CA . ASP A 1 110 ? 16.452 4.680 -3.340 1.00 85.94 110 ASP A CA 1
ATOM 926 C C . ASP A 1 110 ? 15.969 3.257 -3.614 1.00 85.94 110 ASP A C 1
ATOM 928 O O . ASP A 1 110 ? 16.385 2.636 -4.592 1.00 85.94 110 ASP A O 1
ATOM 932 N N . HIS A 1 111 ? 15.111 2.723 -2.734 1.00 84.75 111 HIS A N 1
ATOM 933 C CA . HIS A 1 111 ? 14.579 1.380 -2.892 1.00 84.75 111 HIS A CA 1
ATOM 934 C C . HIS A 1 111 ? 13.212 1.163 -2.250 1.00 84.75 111 HIS A C 1
ATOM 936 O O . HIS A 1 111 ? 12.923 1.717 -1.190 1.00 84.75 111 HIS A O 1
ATOM 942 N N . LEU A 1 112 ? 12.414 0.294 -2.878 1.00 87.75 112 LEU A N 1
ATOM 943 C CA . LEU A 1 112 ? 11.176 -0.233 -2.311 1.00 87.75 112 LEU A CA 1
ATOM 944 C C . LEU A 1 112 ? 11.228 -1.755 -2.187 1.00 87.75 112 LEU A C 1
ATOM 946 O O . LEU A 1 112 ? 11.536 -2.473 -3.141 1.00 87.75 112 LEU A O 1
ATOM 950 N N . VAL A 1 113 ? 10.860 -2.237 -1.007 1.00 87.25 113 VAL A N 1
ATOM 951 C CA . VAL A 1 113 ? 10.738 -3.640 -0.619 1.00 87.25 113 VAL A CA 1
ATOM 952 C C . VAL A 1 113 ? 9.407 -3.816 0.105 1.00 87.25 113 VAL A C 1
ATOM 954 O O . VAL A 1 113 ? 8.944 -2.929 0.814 1.00 87.25 113 VAL A O 1
ATOM 957 N N . CYS A 1 114 ? 8.759 -4.961 -0.071 1.00 85.44 114 CYS A N 1
ATOM 958 C CA . CYS A 1 114 ? 7.503 -5.269 0.605 1.00 85.44 114 CYS A CA 1
ATOM 959 C C . CYS A 1 114 ? 7.439 -6.739 1.025 1.00 85.44 114 CYS A C 1
ATOM 961 O O . CYS A 1 114 ? 8.281 -7.558 0.641 1.00 85.44 114 CYS A O 1
ATOM 963 N N . SER A 1 115 ? 6.424 -7.067 1.828 1.00 87.50 115 SER A N 1
ATOM 964 C CA . SER A 1 115 ? 6.168 -8.431 2.280 1.00 87.50 115 SER A CA 1
ATOM 965 C C . SER A 1 115 ? 6.027 -9.404 1.116 1.00 87.50 115 SER A C 1
ATOM 967 O O . SER A 1 115 ? 5.279 -9.169 0.170 1.00 87.50 115 SER A O 1
ATOM 969 N N . LYS A 1 116 ? 6.665 -10.573 1.245 1.00 89.69 116 LYS A N 1
ATOM 970 C CA . LYS A 1 116 ? 6.580 -11.689 0.285 1.00 89.69 116 LYS A CA 1
ATOM 971 C C . LYS A 1 116 ? 5.147 -12.144 -0.022 1.00 89.69 116 LYS A C 1
ATOM 973 O O . LYS A 1 116 ? 4.939 -12.848 -1.007 1.00 89.69 116 LYS A O 1
ATOM 978 N N . ASN A 1 117 ? 4.181 -11.788 0.821 1.00 92.31 117 ASN A N 1
ATOM 979 C CA . ASN A 1 117 ? 2.778 -12.147 0.653 1.00 92.31 117 ASN A CA 1
ATOM 980 C C . ASN A 1 117 ? 2.012 -11.184 -0.268 1.00 92.31 117 ASN A C 1
ATOM 982 O O . ASN A 1 117 ? 0.876 -11.491 -0.629 1.00 92.31 117 ASN A O 1
ATOM 986 N N . LEU A 1 118 ? 2.618 -10.067 -0.687 1.00 93.38 118 LEU A N 1
ATOM 987 C CA . LEU A 1 118 ? 1.969 -9.086 -1.548 1.00 93.38 118 LEU A CA 1
ATOM 988 C C . LEU A 1 118 ? 1.690 -9.683 -2.935 1.00 93.38 118 LEU A C 1
ATOM 990 O O . LEU A 1 118 ? 2.597 -10.117 -3.644 1.00 93.38 118 LEU A O 1
ATOM 994 N N . LEU A 1 119 ? 0.415 -9.695 -3.325 1.00 94.62 119 LEU A N 1
ATOM 995 C CA . LEU A 1 119 ? -0.053 -10.210 -4.615 1.00 94.62 119 LEU A CA 1
ATOM 996 C C . LEU A 1 119 ? -0.509 -9.089 -5.550 1.00 94.62 119 LEU A C 1
ATOM 998 O O . LEU A 1 119 ? -0.417 -9.233 -6.770 1.00 94.62 119 LEU A O 1
ATOM 1002 N N . ILE A 1 120 ? -1.032 -8.002 -4.981 1.00 95.50 120 ILE A N 1
ATOM 1003 C CA . ILE A 1 120 ? -1.587 -6.863 -5.710 1.00 95.50 120 ILE A CA 1
ATOM 1004 C C . ILE A 1 120 ? -0.852 -5.610 -5.256 1.00 95.50 120 ILE A C 1
ATOM 1006 O O . ILE A 1 120 ? -0.908 -5.256 -4.078 1.00 95.50 120 ILE A O 1
ATOM 1010 N N . TRP A 1 121 ? -0.188 -4.948 -6.198 1.00 93.81 121 TRP A N 1
ATOM 1011 C CA . TRP A 1 121 ? 0.493 -3.689 -5.943 1.00 93.81 121 TRP A CA 1
ATOM 1012 C C . TRP A 1 121 ? 0.081 -2.654 -6.985 1.00 93.81 121 TRP A C 1
ATOM 1014 O O . TRP A 1 121 ? 0.400 -2.789 -8.166 1.00 93.81 121 TRP A O 1
ATOM 1024 N N . GLN A 1 122 ? -0.646 -1.634 -6.542 1.00 95.69 122 GLN A N 1
ATOM 1025 C CA . GLN A 1 122 ? -1.059 -0.508 -7.367 1.00 95.69 122 GLN A CA 1
ATOM 1026 C C . GLN A 1 122 ? -0.396 0.765 -6.849 1.00 95.69 122 GLN A C 1
ATOM 1028 O O . GLN A 1 122 ? -0.656 1.201 -5.733 1.00 95.69 122 GLN A O 1
ATOM 1033 N N . LEU A 1 123 ? 0.467 1.365 -7.661 1.00 94.38 123 LEU A N 1
ATOM 1034 C CA . LEU A 1 123 ? 1.133 2.629 -7.372 1.00 94.38 123 LEU A CA 1
ATOM 1035 C C . LEU A 1 123 ? 0.768 3.634 -8.457 1.00 94.38 123 LEU A C 1
ATOM 1037 O O . LEU A 1 123 ? 1.238 3.537 -9.587 1.00 94.38 123 LEU A O 1
ATOM 1041 N N . ARG A 1 124 ? -0.069 4.613 -8.120 1.00 95.38 124 ARG A N 1
ATOM 1042 C CA . ARG A 1 124 ? -0.397 5.742 -8.989 1.00 95.38 124 ARG A CA 1
ATOM 1043 C C . ARG A 1 124 ? -0.067 7.034 -8.254 1.00 95.38 124 ARG A C 1
ATOM 1045 O O . ARG A 1 124 ? -0.730 7.362 -7.283 1.00 95.38 124 ARG A O 1
ATOM 1052 N N . GLY A 1 125 ? 0.964 7.740 -8.690 1.00 94.00 125 GLY A N 1
ATOM 1053 C CA . GLY A 1 125 ? 1.445 8.969 -8.067 1.00 94.00 125 GLY A CA 1
ATOM 1054 C C . GLY A 1 125 ? 2.779 9.397 -8.662 1.00 94.00 125 GLY A C 1
ATOM 1055 O O . GLY A 1 125 ? 3.290 8.738 -9.557 1.00 94.00 125 GLY A O 1
ATOM 1056 N N . LYS A 1 126 ? 3.346 10.502 -8.177 1.00 93.31 126 LYS A N 1
ATOM 1057 C CA . LYS A 1 126 ? 4.615 11.059 -8.680 1.00 93.31 126 LYS A CA 1
ATOM 1058 C C . LYS A 1 126 ? 5.792 10.549 -7.845 1.00 93.31 126 LYS A C 1
ATOM 1060 O O . LYS A 1 126 ? 6.190 11.199 -6.880 1.00 93.31 126 LYS A O 1
ATOM 1065 N N . ILE A 1 127 ? 6.311 9.369 -8.182 1.00 91.44 127 ILE A N 1
ATOM 1066 C CA . ILE A 1 127 ? 7.361 8.686 -7.407 1.00 91.44 127 ILE A CA 1
ATOM 1067 C C . ILE A 1 127 ? 8.507 8.299 -8.340 1.00 91.44 127 ILE A C 1
ATOM 1069 O O . ILE A 1 127 ? 8.274 7.567 -9.296 1.00 91.44 127 ILE A O 1
ATOM 1073 N N . THR A 1 128 ? 9.735 8.717 -8.034 1.00 89.81 128 THR A N 1
ATOM 1074 C CA . THR A 1 128 ? 10.952 8.128 -8.607 1.00 89.81 128 THR A CA 1
ATOM 1075 C C . THR A 1 128 ? 11.477 7.032 -7.687 1.00 89.81 128 THR A C 1
ATOM 1077 O O . THR A 1 128 ? 11.693 7.274 -6.500 1.00 89.81 128 THR A O 1
ATOM 1080 N N . ILE A 1 129 ? 11.711 5.843 -8.235 1.00 87.19 129 ILE A N 1
ATOM 1081 C CA . ILE A 1 129 ? 12.285 4.697 -7.534 1.00 87.19 129 ILE A CA 1
ATOM 1082 C C . ILE A 1 129 ? 13.600 4.328 -8.225 1.00 87.19 129 ILE A C 1
ATOM 1084 O O . ILE A 1 129 ? 13.590 3.866 -9.365 1.00 87.19 129 ILE A O 1
ATOM 1088 N N . GLU A 1 130 ? 14.738 4.539 -7.564 1.00 83.75 130 GLU A N 1
ATOM 1089 C CA . GLU A 1 130 ? 16.051 4.337 -8.200 1.00 83.75 130 GLU A CA 1
ATOM 1090 C C . GLU A 1 130 ? 16.396 2.857 -8.393 1.00 83.75 130 GLU A C 1
ATOM 1092 O O . GLU A 1 130 ? 16.996 2.469 -9.398 1.00 83.75 130 GLU A O 1
ATOM 1097 N N . LYS A 1 131 ? 16.029 2.026 -7.414 1.00 77.56 131 LYS A N 1
ATOM 1098 C CA . LYS A 1 131 ? 16.190 0.574 -7.441 1.00 77.56 131 LYS A CA 1
ATOM 1099 C C . LYS A 1 131 ? 14.920 -0.069 -6.943 1.00 77.56 131 LYS A C 1
ATOM 1101 O O . LYS A 1 131 ? 14.379 0.294 -5.907 1.00 77.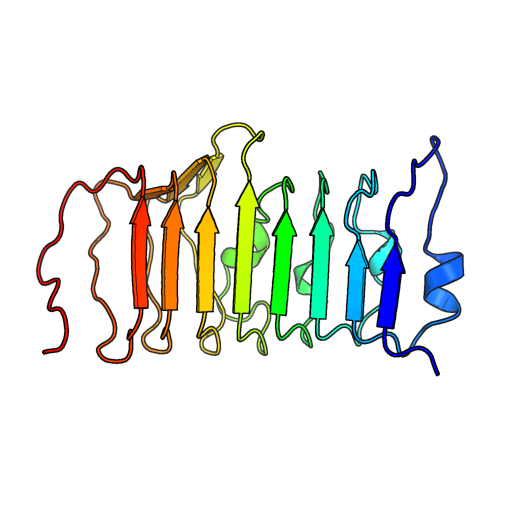56 131 LYS A O 1
ATOM 1106 N N . TRP A 1 132 ? 14.462 -1.094 -7.629 1.00 77.44 132 TRP A N 1
ATOM 1107 C CA . TRP A 1 132 ? 13.302 -1.825 -7.164 1.00 77.44 132 TRP A CA 1
ATOM 1108 C C . TRP A 1 132 ? 13.475 -3.301 -7.488 1.00 77.44 132 TRP A C 1
ATOM 1110 O O . TRP A 1 132 ? 14.213 -3.689 -8.392 1.00 77.44 132 TRP A O 1
ATOM 1120 N N . THR A 1 133 ? 12.862 -4.152 -6.683 1.00 74.81 133 THR A N 1
ATOM 1121 C CA . THR A 1 133 ? 12.883 -5.594 -6.879 1.00 74.81 133 THR A CA 1
ATOM 1122 C C . THR A 1 133 ? 11.451 -6.079 -6.794 1.00 74.81 133 THR A C 1
ATOM 1124 O O . THR A 1 133 ? 10.825 -6.019 -5.735 1.00 74.81 133 THR A O 1
ATOM 1127 N N . LEU A 1 134 ? 10.919 -6.539 -7.925 1.00 77.06 134 LEU A N 1
ATOM 1128 C CA . LEU A 1 134 ? 9.577 -7.098 -7.967 1.00 77.06 134 LEU A CA 1
ATOM 1129 C C . LEU A 1 134 ? 9.548 -8.455 -7.264 1.00 77.06 134 LEU A C 1
ATOM 1131 O O . LEU A 1 134 ? 10.446 -9.288 -7.399 1.00 77.06 134 LEU A O 1
ATOM 1135 N N . LEU A 1 135 ? 8.487 -8.691 -6.499 1.00 80.44 135 LEU A N 1
ATOM 1136 C CA . LEU A 1 135 ? 8.310 -9.957 -5.804 1.00 80.44 135 LEU A CA 1
ATOM 1137 C C . LEU A 1 135 ? 7.794 -11.032 -6.751 1.00 80.44 135 LEU A C 1
ATOM 1139 O O . LEU A 1 135 ? 6.789 -10.836 -7.427 1.00 80.44 135 LEU A O 1
ATOM 1143 N N . LYS A 1 136 ? 8.373 -12.235 -6.669 1.00 82.00 136 LYS A N 1
ATOM 1144 C CA . LYS A 1 136 ? 7.917 -13.426 -7.416 1.00 82.00 136 LYS A CA 1
ATOM 1145 C C . LYS A 1 136 ? 6.460 -13.833 -7.131 1.00 82.00 136 LYS A C 1
ATOM 1147 O O . LYS A 1 136 ? 5.839 -14.572 -7.899 1.00 82.00 136 LYS A O 1
ATOM 1152 N N . SER A 1 137 ? 5.914 -13.388 -6.004 1.00 84.88 137 SER A N 1
ATOM 1153 C CA . SER A 1 137 ? 4.527 -13.619 -5.602 1.00 84.88 137 SER A CA 1
ATOM 1154 C C . SER A 1 137 ? 3.530 -12.667 -6.259 1.00 84.88 137 SER A C 1
ATOM 1156 O O . SER A 1 137 ? 2.346 -13.002 -6.271 1.00 84.88 137 SER A O 1
ATOM 1158 N N . LEU A 1 138 ? 3.968 -11.552 -6.858 1.00 88.31 138 LEU A N 1
ATOM 1159 C CA . LEU A 1 138 ? 3.057 -10.604 -7.498 1.00 88.31 138 LEU A CA 1
ATOM 1160 C C . LEU A 1 138 ? 2.213 -11.290 -8.576 1.00 88.31 138 LEU A C 1
ATOM 1162 O O . LEU A 1 138 ? 2.653 -12.193 -9.295 1.00 88.31 138 LEU A O 1
ATOM 1166 N N . ARG A 1 139 ? 0.952 -10.869 -8.634 1.00 90.62 139 ARG A N 1
ATOM 1167 C CA . ARG A 1 139 ? -0.063 -11.328 -9.588 1.00 90.62 139 ARG A CA 1
ATOM 1168 C C . ARG A 1 139 ? -0.656 -10.168 -10.376 1.00 90.62 139 ARG A C 1
ATOM 1170 O O . ARG A 1 139 ? -1.020 -10.347 -11.536 1.00 90.62 139 ARG A O 1
ATOM 1177 N N . ARG A 1 140 ? -0.723 -8.989 -9.755 1.00 92.50 140 ARG A N 1
ATOM 1178 C CA . ARG A 1 140 ? -1.150 -7.735 -10.371 1.00 92.50 140 ARG A CA 1
ATOM 1179 C C . ARG A 1 140 ? -0.184 -6.618 -10.002 1.00 92.50 140 ARG A C 1
ATOM 1181 O O . ARG A 1 140 ? 0.055 -6.397 -8.814 1.00 92.50 140 ARG A O 1
ATOM 1188 N N . LEU A 1 141 ? 0.316 -5.923 -11.017 1.00 90.69 141 LEU A N 1
ATOM 1189 C CA . LEU A 1 141 ? 1.114 -4.713 -10.867 1.00 90.69 141 LEU A CA 1
ATOM 1190 C C . LEU A 1 141 ? 0.493 -3.594 -11.701 1.00 90.69 141 LEU A C 1
ATOM 1192 O O . LEU A 1 141 ? 0.262 -3.769 -12.897 1.00 90.69 141 LEU A O 1
ATOM 1196 N N . GLU A 1 142 ? 0.251 -2.449 -11.076 1.00 92.88 142 GLU A N 1
ATOM 1197 C CA . GLU A 1 142 ? -0.155 -1.232 -11.775 1.00 92.88 142 GLU A CA 1
ATOM 1198 C C . GLU A 1 142 ? 0.745 -0.069 -11.396 1.00 92.88 142 GLU A C 1
ATOM 1200 O O . GLU A 1 142 ? 0.883 0.240 -10.213 1.00 92.88 142 GLU A O 1
ATOM 1205 N N . LEU A 1 143 ? 1.297 0.601 -12.402 1.00 91.06 143 LEU A N 1
ATOM 1206 C CA . LEU A 1 143 ? 2.171 1.758 -12.258 1.00 91.06 143 LEU A CA 1
ATOM 1207 C C . LEU A 1 143 ? 1.584 2.938 -13.022 1.00 91.06 143 LEU A C 1
ATOM 1209 O O . LEU A 1 143 ? 1.295 2.835 -14.210 1.00 91.06 143 LEU A O 1
ATOM 1213 N N . GLY A 1 144 ? 1.402 4.060 -12.338 1.00 92.44 144 GLY A N 1
ATOM 1214 C CA . GLY A 1 144 ? 0.881 5.299 -12.900 1.00 92.44 144 GLY A CA 1
ATOM 1215 C C . GLY A 1 144 ? 1.707 6.492 -12.440 1.00 92.44 144 GLY A C 1
ATOM 1216 O O . GLY A 1 144 ? 1.688 6.787 -11.254 1.00 92.44 144 GLY A O 1
ATOM 1217 N N . GLY A 1 145 ? 2.403 7.203 -13.329 1.00 91.00 145 GLY A N 1
ATOM 1218 C CA . GLY A 1 145 ? 3.202 8.378 -12.927 1.00 91.00 145 GLY A CA 1
ATOM 1219 C C . GLY A 1 145 ? 4.508 8.047 -12.191 1.00 91.00 145 GLY A C 1
ATOM 1220 O O . GLY A 1 145 ? 5.146 8.938 -11.635 1.00 91.00 145 GLY A O 1
ATOM 1221 N N . ILE A 1 146 ? 4.895 6.772 -12.182 1.00 89.19 146 ILE A N 1
ATOM 1222 C CA . ILE A 1 146 ? 6.109 6.279 -11.526 1.00 89.19 146 ILE A CA 1
ATOM 1223 C C . ILE A 1 146 ? 7.298 6.419 -12.480 1.00 89.19 146 ILE A C 1
ATOM 1225 O O . ILE A 1 146 ? 7.176 6.078 -13.651 1.00 89.19 146 ILE A O 1
ATOM 1229 N N . ASP A 1 147 ? 8.443 6.878 -11.998 1.00 87.38 147 ASP A N 1
ATOM 1230 C CA . ASP A 1 147 ? 9.713 6.878 -12.723 1.00 87.38 147 ASP A CA 1
ATOM 1231 C C . ASP A 1 147 ? 10.627 5.824 -12.097 1.00 87.38 147 ASP A C 1
ATOM 1233 O O . ASP A 1 147 ? 10.879 5.846 -10.894 1.00 87.38 147 ASP A O 1
ATOM 1237 N N . VAL A 1 148 ? 11.061 4.850 -12.885 1.00 78.19 148 VAL A N 1
ATOM 1238 C CA . VAL A 1 148 ? 11.939 3.777 -12.414 1.00 78.19 148 VAL A CA 1
ATOM 1239 C C . VAL A 1 148 ? 13.320 4.033 -13.003 1.00 78.19 148 VAL A C 1
ATOM 1241 O O . VAL A 1 148 ? 13.490 4.023 -14.221 1.00 78.19 148 VAL A O 1
ATOM 1244 N N . GLY A 1 149 ? 14.277 4.361 -12.132 1.00 68.38 149 GLY A N 1
ATOM 1245 C CA . GLY A 1 149 ? 15.584 4.890 -12.521 1.00 68.38 149 GLY A CA 1
ATOM 1246 C C . GLY A 1 149 ? 16.432 3.935 -13.370 1.00 68.38 149 GLY A C 1
ATOM 1247 O O . GLY A 1 149 ? 16.070 2.790 -13.632 1.00 68.38 149 GLY A O 1
ATOM 1248 N N . ASP A 1 150 ? 17.617 4.405 -13.758 1.00 66.50 150 ASP A N 1
ATOM 1249 C CA . ASP A 1 150 ? 18.505 3.782 -14.756 1.00 66.50 150 ASP A CA 1
ATOM 1250 C C . ASP A 1 150 ? 18.956 2.341 -14.428 1.00 66.50 150 ASP A C 1
ATOM 1252 O O . ASP A 1 150 ? 19.412 1.617 -15.309 1.00 66.50 150 ASP A O 1
ATOM 1256 N N . ASN A 1 151 ? 18.841 1.912 -13.166 1.00 60.94 151 ASN A N 1
ATOM 1257 C CA . ASN A 1 151 ? 19.268 0.589 -12.695 1.00 60.94 151 ASN A CA 1
ATOM 1258 C C . ASN A 1 151 ? 18.114 -0.418 -12.564 1.00 60.94 151 ASN A C 1
ATOM 1260 O O . ASN A 1 151 ? 18.273 -1.445 -11.900 1.00 60.94 151 ASN A O 1
ATOM 1264 N N . PHE A 1 152 ? 16.940 -0.110 -13.116 1.00 64.12 152 PHE A N 1
ATOM 1265 C CA . PHE A 1 152 ? 15.762 -0.943 -12.937 1.00 64.12 152 PHE A CA 1
ATOM 1266 C C . PHE A 1 152 ? 15.572 -1.952 -14.078 1.00 64.12 152 PHE A C 1
ATOM 1268 O O . PHE A 1 152 ? 15.376 -1.586 -15.237 1.00 64.12 152 PHE A O 1
ATOM 1275 N N . GLU A 1 153 ? 15.588 -3.238 -13.723 1.00 61.22 153 GLU A N 1
ATOM 1276 C CA . GLU A 1 153 ? 15.293 -4.361 -14.614 1.00 61.22 153 GLU A CA 1
ATOM 1277 C C . GLU A 1 153 ? 13.945 -4.984 -14.226 1.00 61.22 153 GLU A C 1
ATOM 1279 O O . GLU A 1 153 ? 13.728 -5.394 -13.082 1.00 61.22 153 GLU A O 1
ATOM 1284 N N . PHE A 1 154 ? 13.022 -5.065 -15.187 1.00 65.88 154 PHE A N 1
ATOM 1285 C CA . PHE A 1 154 ? 11.738 -5.735 -14.998 1.00 65.88 154 PHE A CA 1
ATOM 1286 C C . PHE A 1 154 ? 11.881 -7.251 -15.179 1.00 65.88 154 PHE A C 1
ATOM 1288 O O . PHE A 1 154 ? 11.571 -7.790 -16.238 1.00 65.88 154 PHE A O 1
ATOM 1295 N N . ASP A 1 155 ? 12.278 -7.959 -14.121 1.00 66.50 155 ASP A N 1
ATOM 1296 C CA . ASP A 1 155 ? 12.061 -9.410 -14.043 1.00 66.50 155 ASP A CA 1
ATOM 1297 C C . ASP A 1 155 ? 10.625 -9.673 -13.562 1.00 66.50 155 ASP A C 1
ATOM 1299 O O . ASP A 1 155 ? 10.340 -9.757 -12.360 1.00 66.50 155 ASP A O 1
ATOM 1303 N N . PHE A 1 156 ? 9.679 -9.709 -14.506 1.00 68.25 156 PHE A N 1
ATOM 1304 C CA . PHE A 1 156 ? 8.288 -9.992 -14.174 1.00 68.25 156 PHE A CA 1
ATOM 1305 C C . PHE A 1 156 ? 8.123 -11.451 -13.740 1.00 68.25 156 PHE A C 1
ATOM 1307 O O . PHE A 1 156 ? 8.439 -12.373 -14.495 1.00 68.25 156 PHE A O 1
ATOM 1314 N N . PRO A 1 157 ? 7.523 -11.702 -12.565 1.00 69.75 157 PRO A N 1
ATOM 1315 C CA . PRO A 1 157 ? 7.160 -13.053 -12.181 1.00 69.75 157 PRO A CA 1
ATOM 1316 C C . PRO A 1 157 ? 6.201 -13.657 -13.203 1.00 69.75 157 PRO A C 1
ATOM 1318 O O . PRO A 1 157 ? 5.195 -13.040 -13.551 1.00 69.75 157 PRO A O 1
ATOM 1321 N N . SER A 1 158 ? 6.416 -14.918 -13.576 1.00 70.62 158 SER A N 1
ATOM 1322 C CA . SER A 1 158 ? 5.525 -15.658 -14.487 1.00 70.62 158 SER A CA 1
ATOM 1323 C C . SER A 1 158 ? 4.068 -15.762 -14.011 1.00 70.62 158 SER A C 1
ATOM 1325 O O . SER A 1 158 ? 3.186 -16.120 -14.784 1.00 70.62 158 SER A O 1
ATOM 1327 N N . GLY A 1 159 ? 3.802 -15.468 -12.734 1.00 74.12 159 GLY A N 1
ATOM 1328 C CA . GLY A 1 159 ? 2.459 -15.441 -12.160 1.00 74.12 159 GLY A CA 1
ATOM 1329 C C . GLY A 1 159 ? 1.694 -14.128 -12.352 1.00 74.12 159 GLY A C 1
ATOM 1330 O O . GLY A 1 159 ? 0.523 -14.078 -11.974 1.00 74.12 159 GLY A O 1
ATOM 1331 N N . VAL A 1 160 ? 2.312 -13.070 -12.887 1.00 80.56 160 VAL A N 1
ATOM 1332 C CA . VAL A 1 160 ? 1.613 -11.804 -13.149 1.00 80.56 160 VAL A CA 1
ATOM 1333 C C . VAL A 1 160 ? 0.617 -12.006 -14.291 1.00 80.56 160 VAL A C 1
ATOM 1335 O O . VAL A 1 160 ? 1.006 -12.257 -15.425 1.00 80.56 160 VAL A O 1
ATOM 1338 N N . TYR A 1 161 ? -0.678 -11.888 -13.987 1.00 82.56 161 TYR A N 1
ATOM 1339 C CA . TYR A 1 161 ? -1.755 -11.985 -14.980 1.00 82.56 161 TYR A CA 1
ATOM 1340 C C . TYR A 1 161 ? -2.314 -10.613 -15.381 1.00 82.56 161 TYR A C 1
ATOM 1342 O O . TYR A 1 161 ? -3.100 -10.520 -16.321 1.00 82.56 161 TYR A O 1
ATOM 1350 N N . HIS A 1 162 ? -1.947 -9.550 -14.659 1.00 86.38 162 HIS A N 1
ATOM 1351 C CA . HIS A 1 162 ? -2.354 -8.180 -14.956 1.00 86.38 162 HIS A CA 1
ATOM 1352 C C . HIS A 1 162 ? -1.179 -7.221 -14.754 1.00 86.38 162 HIS A C 1
ATOM 1354 O O . HIS A 1 162 ? -0.655 -7.104 -13.643 1.00 86.38 162 HIS A O 1
ATOM 1360 N N . LEU A 1 163 ? -0.812 -6.516 -15.823 1.00 86.50 163 LEU A N 1
ATOM 1361 C CA . LEU A 1 163 ? 0.196 -5.463 -15.829 1.00 86.50 163 LEU A CA 1
ATOM 1362 C C . LEU A 1 163 ? -0.385 -4.210 -16.490 1.00 86.50 163 LEU A C 1
ATOM 1364 O O . LEU A 1 163 ? -0.817 -4.266 -17.640 1.00 86.50 163 LEU A O 1
ATOM 1368 N N . GLU A 1 164 ? -0.355 -3.087 -15.779 1.00 88.31 164 GLU A N 1
ATOM 1369 C CA . GLU A 1 164 ? -0.731 -1.770 -16.302 1.00 88.31 164 GLU A CA 1
ATOM 1370 C C . GLU A 1 164 ? 0.402 -0.781 -16.018 1.00 88.31 164 GLU A C 1
ATOM 1372 O O . GLU A 1 164 ? 0.867 -0.674 -14.885 1.00 88.31 164 GLU A O 1
ATOM 1377 N N . ILE A 1 165 ? 0.866 -0.066 -17.043 1.00 86.06 165 ILE A N 1
ATOM 1378 C CA . ILE A 1 165 ? 1.908 0.959 -16.917 1.00 86.06 165 ILE A CA 1
ATOM 1379 C C . ILE A 1 165 ? 1.438 2.202 -17.673 1.00 86.06 165 ILE A C 1
ATOM 1381 O O . ILE A 1 165 ? 1.207 2.150 -18.881 1.00 86.06 165 ILE A O 1
ATOM 1385 N N . ILE A 1 166 ? 1.272 3.317 -16.965 1.00 8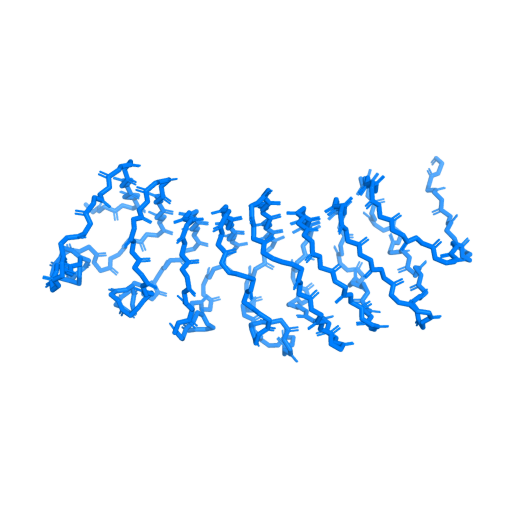6.19 166 ILE A N 1
ATOM 1386 C CA . ILE A 1 166 ? 0.717 4.570 -17.486 1.00 86.19 166 ILE A CA 1
ATOM 1387 C C . ILE A 1 166 ? 1.597 5.734 -17.046 1.00 86.19 166 ILE A C 1
ATOM 1389 O O . ILE A 1 166 ? 1.886 5.886 -15.866 1.00 86.19 166 ILE A O 1
ATOM 1393 N N . ASN A 1 167 ? 1.956 6.626 -17.973 1.00 84.12 167 ASN A N 1
ATOM 1394 C CA . ASN A 1 167 ? 2.723 7.843 -17.665 1.00 84.12 167 ASN A CA 1
ATOM 1395 C C . ASN A 1 167 ? 3.988 7.564 -16.832 1.00 84.12 167 ASN A C 1
ATOM 1397 O O . ASN A 1 167 ? 4.351 8.353 -15.966 1.00 84.12 167 ASN A O 1
ATOM 1401 N N . THR A 1 168 ? 4.619 6.420 -17.079 1.00 78.69 168 THR A N 1
ATOM 1402 C CA . THR A 1 168 ? 5.819 5.969 -16.381 1.00 78.69 168 THR A CA 1
ATOM 1403 C C . THR A 1 168 ? 6.994 6.067 -17.332 1.00 78.69 168 THR A C 1
ATOM 1405 O O . THR A 1 168 ? 6.899 5.662 -18.493 1.00 78.69 168 THR A O 1
ATOM 1408 N N . HIS A 1 169 ? 8.097 6.625 -16.847 1.00 75.44 169 HIS A N 1
ATOM 1409 C CA . HIS A 1 169 ? 9.343 6.655 -17.597 1.00 75.44 169 HIS A CA 1
ATOM 1410 C C . HIS A 1 169 ? 10.062 5.324 -17.396 1.00 75.44 169 HIS A C 1
ATOM 1412 O O . HIS A 1 169 ? 10.448 4.969 -16.287 1.00 75.44 169 HIS A O 1
ATOM 1418 N N . LEU A 1 170 ? 10.175 4.570 -18.489 1.00 72.44 170 LEU A N 1
ATOM 1419 C CA . LEU A 1 170 ? 10.904 3.311 -18.552 1.00 72.44 170 LEU A CA 1
ATOM 1420 C C . LEU A 1 170 ? 12.128 3.515 -19.435 1.00 72.44 170 LEU A C 1
ATOM 1422 O O . LEU A 1 170 ? 11.976 3.848 -20.611 1.00 72.44 170 LEU A O 1
ATOM 1426 N N . GLN A 1 171 ? 13.329 3.298 -18.901 1.00 62.94 171 GLN A N 1
ATOM 1427 C CA . GLN A 1 171 ? 14.538 3.346 -19.727 1.00 62.94 171 GLN A CA 1
ATOM 1428 C C . GLN A 1 171 ? 14.799 2.036 -20.476 1.00 62.94 171 GLN A C 1
ATOM 1430 O O . GLN A 1 171 ? 15.318 2.071 -21.592 1.00 62.94 171 GLN A O 1
ATOM 1435 N N . SER A 1 172 ? 14.403 0.885 -19.918 1.00 60.25 172 SER A N 1
ATOM 1436 C CA . SER A 1 172 ? 14.489 -0.397 -20.621 1.00 60.25 172 SER A CA 1
ATOM 1437 C C . SER A 1 172 ? 13.365 -1.361 -20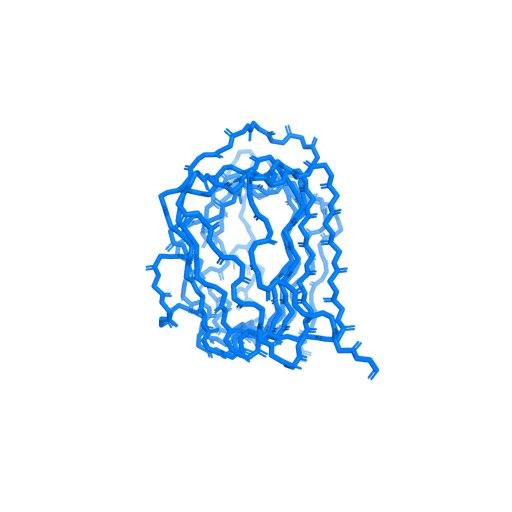.224 1.00 60.25 172 SER A C 1
ATOM 1439 O O . SER A 1 172 ? 12.913 -1.386 -19.082 1.00 60.25 172 SER A O 1
ATOM 1441 N N . MET A 1 173 ? 12.914 -2.160 -21.191 1.00 60.34 173 MET A N 1
ATOM 1442 C CA . MET A 1 173 ? 12.090 -3.352 -20.977 1.00 60.34 173 MET A CA 1
ATOM 1443 C C . MET A 1 173 ? 12.853 -4.541 -21.558 1.00 60.34 173 MET A C 1
ATOM 1445 O O . MET A 1 173 ? 12.533 -5.031 -22.640 1.00 60.34 173 MET A O 1
ATOM 1449 N N . ILE A 1 174 ? 13.937 -4.933 -20.893 1.00 54.75 174 ILE A N 1
ATOM 1450 C CA . ILE A 1 174 ? 14.701 -6.128 -21.263 1.00 54.75 174 ILE A CA 1
ATOM 1451 C C . ILE A 1 174 ? 13.969 -7.344 -20.678 1.00 54.75 174 ILE A C 1
ATOM 1453 O O . ILE A 1 174 ? 13.485 -7.286 -19.553 1.00 54.75 174 ILE A O 1
ATOM 1457 N N . ASP A 1 175 ? 13.825 -8.408 -21.472 1.00 50.47 175 ASP A N 1
ATOM 1458 C CA . ASP A 1 175 ? 13.246 -9.700 -21.066 1.00 50.47 175 ASP A CA 1
ATOM 1459 C C . ASP A 1 175 ? 11.795 -9.681 -20.540 1.00 50.47 175 ASP A C 1
ATOM 1461 O O . ASP A 1 175 ? 11.335 -10.636 -19.910 1.00 50.47 175 ASP A O 1
ATOM 1465 N N . VAL A 1 176 ? 11.009 -8.650 -20.876 1.00 53.09 176 VAL A N 1
ATOM 1466 C CA . VAL A 1 176 ? 9.562 -8.645 -20.610 1.00 53.09 176 VAL A CA 1
ATOM 1467 C C . VAL A 1 176 ? 8.867 -9.657 -21.524 1.00 53.09 176 VAL A C 1
ATOM 1469 O O . VAL A 1 176 ? 8.567 -9.378 -22.687 1.00 53.09 176 VAL A O 1
ATOM 1472 N N . ILE A 1 177 ? 8.592 -10.846 -20.990 1.00 51.53 177 ILE A N 1
ATOM 1473 C CA . ILE A 1 177 ? 7.818 -11.889 -21.667 1.00 51.53 177 ILE A CA 1
ATOM 1474 C C . ILE A 1 177 ? 6.387 -11.857 -21.128 1.00 51.53 177 ILE A C 1
ATOM 1476 O O . ILE A 1 177 ? 6.130 -12.239 -19.987 1.00 51.53 177 ILE A O 1
ATOM 1480 N N . PHE A 1 178 ? 5.437 -11.433 -21.962 1.00 52.38 178 PHE A N 1
ATOM 1481 C CA . PHE A 1 178 ? 4.018 -11.587 -21.652 1.00 52.38 178 PHE A CA 1
ATOM 1482 C C . PHE A 1 178 ? 3.610 -13.057 -21.843 1.00 52.38 178 PHE A C 1
ATOM 1484 O O . PHE A 1 178 ? 3.920 -13.632 -22.892 1.00 52.38 178 PHE A O 1
ATOM 1491 N N . PRO A 1 179 ? 2.931 -13.689 -20.867 1.00 47.22 179 PRO A N 1
ATOM 1492 C CA . PRO A 1 179 ? 2.379 -15.024 -21.064 1.00 47.22 179 PRO A CA 1
ATOM 1493 C C . PRO A 1 179 ? 1.373 -15.014 -22.228 1.00 47.22 179 PRO A C 1
ATOM 1495 O O . PRO A 1 179 ? 0.627 -14.049 -22.403 1.00 47.22 179 PRO A O 1
ATOM 1498 N N . SER A 1 180 ? 1.401 -16.082 -23.033 1.00 47.81 180 SER A N 1
ATOM 1499 C CA . SER A 1 180 ? 0.512 -16.299 -24.190 1.00 47.81 180 SER A CA 1
ATOM 1500 C C . SER A 1 180 ? -0.684 -17.172 -23.842 1.00 47.81 180 SER A C 1
ATOM 1502 O O . SER A 1 180 ? -0.564 -17.984 -22.896 1.00 47.81 180 SER A O 1
#

Sequence (180 aa):
MFENFEVPIVYYEENFTLEPVFRQMPYLQKLLATETTIPNLKDLQVLILLTWSFLSRITTFENLTQYENLWSLLLSDCEFPVEAFQDASTFPNMFRFDYLDGVRPWITTDHLVCSKNLLIWQLRGKITIEKWTLLKSLRRLELGGIDVGDNFEFDFPSGVYHLEIINTHLQSMIDVIFPS

Organism: Candida maltosa (strain Xu316) (NCBI:txid1245528)